Protein AF-A0A5C1ALD9-F1 (afdb_monomer_lite)

Structure (mmCIF, N/CA/C/O backbone):
data_AF-A0A5C1ALD9-F1
#
_entry.id   AF-A0A5C1ALD9-F1
#
loop_
_atom_site.group_PDB
_atom_site.id
_atom_site.type_symbol
_atom_site.label_atom_id
_atom_site.label_alt_id
_atom_site.label_comp_id
_atom_site.label_asym_id
_atom_site.label_entity_id
_atom_site.label_seq_id
_atom_site.pdbx_PDB_ins_code
_atom_site.Cartn_x
_atom_site.Cartn_y
_atom_site.Cartn_z
_atom_site.occupancy
_atom_site.B_iso_or_equiv
_atom_site.auth_seq_id
_atom_site.auth_comp_id
_atom_site.auth_asym_id
_atom_site.auth_atom_id
_atom_site.pdbx_PDB_model_num
ATOM 1 N N . MET A 1 1 ? -20.451 -6.831 12.110 1.00 74.75 1 MET A N 1
ATOM 2 C CA . MET A 1 1 ? -19.149 -7.097 11.458 1.00 74.75 1 MET A CA 1
ATOM 3 C C . MET A 1 1 ? -18.166 -7.461 12.556 1.00 74.75 1 MET A C 1
ATOM 5 O O . MET A 1 1 ? -18.000 -6.665 13.473 1.00 74.75 1 MET A O 1
ATOM 9 N N . TRP A 1 2 ? -17.534 -8.634 12.475 1.00 88.25 2 TRP A N 1
ATOM 10 C CA . TRP A 1 2 ? -16.688 -9.186 13.545 1.00 88.25 2 TRP A CA 1
ATOM 11 C C . TRP A 1 2 ? -15.602 -8.210 14.039 1.00 88.25 2 TRP A C 1
ATOM 13 O O . TRP A 1 2 ? -15.438 -8.021 15.240 1.00 88.25 2 TRP A O 1
ATOM 23 N N . LEU A 1 3 ? -14.931 -7.487 13.134 1.00 84.12 3 LEU A N 1
ATOM 24 C CA . LEU A 1 3 ? -13.919 -6.474 13.484 1.00 84.12 3 LEU A CA 1
ATOM 25 C C . LEU A 1 3 ? -14.458 -5.349 14.389 1.00 84.12 3 LEU A C 1
ATOM 27 O O . LEU A 1 3 ? -13.748 -4.864 15.267 1.00 84.12 3 LEU A O 1
ATOM 31 N N . THR A 1 4 ? -15.717 -4.941 14.214 1.00 85.69 4 THR A N 1
ATOM 32 C CA . THR A 1 4 ? -16.352 -3.903 15.043 1.00 85.69 4 THR A CA 1
ATOM 33 C C . THR A 1 4 ? -16.654 -4.408 16.453 1.00 85.69 4 THR A C 1
ATOM 35 O O . THR A 1 4 ? -16.575 -3.639 17.409 1.00 85.69 4 THR A O 1
ATOM 38 N N . GLU A 1 5 ? -16.974 -5.695 16.593 1.00 88.62 5 GLU A N 1
ATOM 39 C CA . GLU A 1 5 ? -17.169 -6.349 17.891 1.00 88.62 5 GLU A CA 1
ATOM 40 C C . GLU A 1 5 ? -15.833 -6.494 18.620 1.00 88.62 5 GLU A C 1
ATOM 42 O O . GLU A 1 5 ? -15.718 -6.092 19.776 1.00 88.62 5 GLU A O 1
ATOM 47 N N . GLN A 1 6 ? -14.787 -6.940 17.917 1.00 86.81 6 GLN A N 1
ATOM 48 C CA . GLN A 1 6 ? -13.441 -7.044 18.486 1.00 86.81 6 GLN A CA 1
ATOM 49 C C . GLN A 1 6 ? -12.882 -5.692 18.925 1.00 86.81 6 GLN A C 1
ATOM 51 O O . GLN A 1 6 ? -12.197 -5.620 19.939 1.00 86.81 6 GLN A O 1
ATOM 56 N N . ARG A 1 7 ? -13.229 -4.597 18.238 1.00 83.81 7 ARG A N 1
ATOM 57 C CA . ARG A 1 7 ? -12.825 -3.241 18.643 1.00 83.81 7 ARG A CA 1
ATOM 58 C C . ARG A 1 7 ? -13.325 -2.859 20.041 1.00 83.81 7 ARG A C 1
ATOM 60 O O . ARG A 1 7 ? -12.681 -2.055 20.703 1.00 83.81 7 ARG A O 1
ATOM 67 N N . ARG A 1 8 ? -14.462 -3.407 20.486 1.00 82.69 8 ARG A N 1
ATOM 68 C CA . ARG A 1 8 ? -15.028 -3.132 21.820 1.00 82.69 8 ARG A CA 1
ATOM 69 C C . ARG A 1 8 ? -14.350 -3.937 22.926 1.00 82.69 8 ARG A C 1
ATOM 71 O O . ARG A 1 8 ? -14.363 -3.508 24.072 1.00 82.69 8 ARG A O 1
ATOM 78 N N . VAL A 1 9 ? -13.796 -5.097 22.580 1.00 86.00 9 VAL A N 1
ATOM 79 C CA . VAL A 1 9 ? -13.182 -6.043 23.524 1.00 86.00 9 VAL A CA 1
ATOM 80 C C . VAL A 1 9 ? -11.663 -5.857 23.596 1.00 86.00 9 VAL A C 1
ATOM 82 O O . VAL A 1 9 ? -11.051 -6.096 24.633 1.00 86.00 9 VAL A O 1
ATOM 85 N N . ALA A 1 10 ? -11.040 -5.413 22.504 1.00 83.69 10 ALA A N 1
ATOM 86 C CA . ALA A 1 10 ? -9.604 -5.215 22.426 1.00 83.69 10 ALA A CA 1
ATOM 87 C C . ALA A 1 10 ? -9.149 -4.009 23.258 1.00 83.69 10 ALA A C 1
ATOM 89 O O . ALA A 1 10 ? -9.711 -2.918 23.164 1.00 83.69 10 ALA A O 1
ATOM 90 N N . LEU A 1 11 ? -8.061 -4.186 24.010 1.00 85.62 11 LEU A N 1
ATOM 91 C CA . LEU A 1 11 ? -7.397 -3.088 24.704 1.00 85.62 11 LEU A CA 1
ATOM 92 C C . LEU A 1 11 ? -6.820 -2.096 23.670 1.00 85.62 11 LEU A C 1
ATOM 94 O O . LEU A 1 11 ? -5.928 -2.496 22.915 1.00 85.62 11 LEU A O 1
ATOM 98 N N . PRO A 1 12 ? -7.251 -0.817 23.634 1.00 78.06 12 PRO A N 1
ATOM 99 C CA . PRO A 1 12 ? -6.868 0.121 22.572 1.00 78.06 12 PRO A CA 1
ATOM 100 C C . PRO A 1 12 ? -5.359 0.365 22.457 1.00 78.06 12 PRO A C 1
ATOM 102 O O . PRO A 1 12 ? -4.851 0.606 21.365 1.00 78.06 12 PRO A O 1
ATOM 105 N N . SER A 1 13 ? -4.636 0.289 23.575 1.00 84.00 13 SER A N 1
ATOM 106 C CA . SER A 1 13 ? -3.188 0.501 23.632 1.00 84.00 13 SER A CA 1
ATOM 107 C C . SER A 1 13 ? -2.366 -0.727 23.229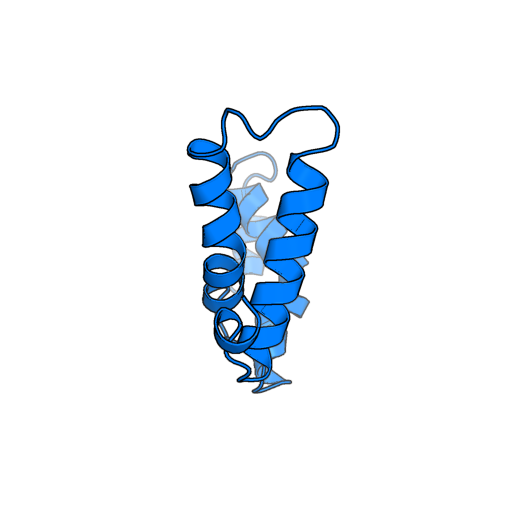 1.00 84.00 13 SER A C 1
ATOM 109 O O . SER A 1 13 ? -1.194 -0.579 22.888 1.00 84.00 13 SER A O 1
ATOM 111 N N . GLY A 1 14 ? -2.952 -1.928 23.228 1.00 89.31 14 GLY A N 1
ATOM 112 C CA . GLY A 1 14 ? -2.259 -3.155 22.836 1.00 89.31 14 GLY A CA 1
ATOM 113 C C . GLY A 1 14 ? -2.084 -3.275 21.319 1.00 89.31 14 GLY A C 1
ATOM 114 O O . GLY A 1 14 ? -2.885 -2.744 20.552 1.00 89.31 14 GLY A O 1
ATOM 115 N N . LEU A 1 15 ? -1.078 -4.041 20.877 1.00 90.38 15 LEU A N 1
ATOM 116 C CA . LEU A 1 15 ? -0.806 -4.297 19.450 1.00 90.38 15 LEU A CA 1
ATOM 117 C C . LEU A 1 15 ? -2.054 -4.779 18.690 1.00 90.38 15 LEU A C 1
ATOM 119 O O . LEU A 1 15 ? -2.334 -4.317 17.587 1.00 90.38 15 LEU A O 1
ATOM 123 N N . PHE A 1 16 ? -2.843 -5.662 19.310 1.00 90.56 16 PHE A N 1
ATOM 124 C CA . PHE A 1 16 ? -4.094 -6.150 18.735 1.00 90.56 16 PHE A CA 1
ATOM 125 C C . PHE A 1 16 ? -5.152 -5.042 18.596 1.00 90.56 16 PHE A C 1
ATOM 127 O O . PHE A 1 16 ? -5.757 -4.905 17.536 1.00 90.56 16 PHE A O 1
ATOM 134 N N . GLY A 1 17 ? -5.347 -4.207 19.622 1.00 90.25 17 GLY A N 1
ATOM 135 C CA . GLY A 1 17 ? -6.311 -3.102 19.571 1.00 90.25 17 GLY A CA 1
ATOM 136 C C . GLY A 1 17 ? -5.940 -2.030 18.550 1.00 90.25 17 GLY A C 1
ATOM 137 O O . GLY A 1 17 ? -6.818 -1.523 17.845 1.00 90.25 17 GLY A O 1
ATOM 138 N N . GLN A 1 18 ? -4.646 -1.745 18.396 1.00 91.62 18 GLN A N 1
ATOM 139 C CA . GLN A 1 18 ? -4.137 -0.861 17.348 1.00 91.62 18 GLN A CA 1
ATOM 140 C C . GLN A 1 18 ? -4.394 -1.441 15.951 1.00 91.62 18 GLN A C 1
ATOM 142 O O . GLN A 1 18 ? -4.918 -0.738 15.087 1.00 91.62 18 GLN A O 1
ATOM 147 N N . ALA A 1 19 ? -4.106 -2.729 15.738 1.00 90.56 19 ALA A N 1
ATOM 148 C CA . ALA A 1 19 ? -4.360 -3.402 14.465 1.00 90.56 19 ALA A CA 1
ATOM 149 C C . ALA A 1 19 ? -5.856 -3.416 14.105 1.00 90.56 19 ALA A C 1
ATOM 151 O O . ALA A 1 19 ? -6.221 -3.054 12.987 1.00 90.56 19 ALA A O 1
ATOM 152 N N . VAL A 1 20 ? -6.729 -3.755 15.060 1.00 91.62 20 VAL A N 1
ATOM 153 C CA . VAL A 1 20 ? -8.189 -3.744 14.869 1.00 91.62 20 VAL A CA 1
ATOM 154 C C . VAL A 1 20 ? -8.688 -2.335 14.553 1.00 91.62 20 VAL A C 1
ATOM 156 O O . VAL A 1 20 ? -9.465 -2.150 13.619 1.00 91.62 20 VAL A O 1
ATOM 159 N N . THR A 1 21 ? -8.219 -1.325 15.288 1.00 90.62 21 THR A N 1
ATOM 160 C CA . THR A 1 21 ? -8.601 0.074 15.050 1.00 90.62 21 THR A CA 1
ATOM 161 C C . THR A 1 21 ? -8.152 0.542 13.669 1.00 90.62 21 THR A C 1
ATOM 163 O O . THR A 1 21 ? -8.936 1.152 12.946 1.00 90.62 21 THR A O 1
ATOM 166 N N . SER A 1 22 ? -6.924 0.209 13.273 1.00 90.94 22 SER A N 1
ATOM 167 C CA . SER A 1 22 ? -6.393 0.522 11.947 1.00 90.94 22 SER A CA 1
ATOM 168 C C . SER A 1 22 ? -7.217 -0.138 10.837 1.00 90.94 22 SER A C 1
ATOM 170 O O . SER A 1 22 ? -7.668 0.549 9.924 1.00 90.94 22 SER A O 1
ATOM 172 N N . ALA A 1 23 ? -7.507 -1.437 10.952 1.00 90.19 23 ALA A N 1
ATOM 173 C CA . ALA A 1 23 ? -8.315 -2.168 9.976 1.00 90.19 23 ALA A CA 1
ATOM 174 C C . ALA A 1 23 ? 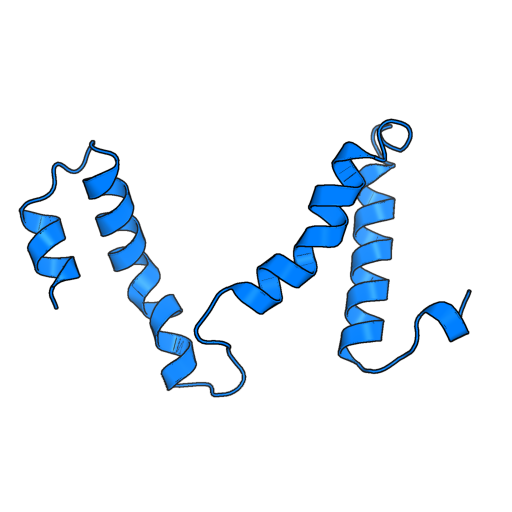-9.736 -1.596 9.842 1.00 90.19 23 ALA A C 1
ATOM 176 O O . ALA A 1 23 ? -10.241 -1.452 8.732 1.00 90.19 23 ALA A O 1
ATOM 177 N N . VAL A 1 24 ? -10.368 -1.216 10.959 1.00 91.75 24 VAL A N 1
ATOM 178 C CA . VAL A 1 24 ? -11.688 -0.565 10.951 1.00 91.75 24 VAL A CA 1
ATOM 179 C C . VAL A 1 24 ? -11.624 0.811 10.283 1.00 91.75 24 VAL A C 1
ATOM 181 O O . VAL A 1 24 ? -12.481 1.125 9.463 1.00 91.75 24 VAL A O 1
ATOM 184 N N . ASN A 1 25 ? -10.607 1.621 10.587 1.00 92.25 25 ASN A N 1
ATOM 185 C CA . ASN A 1 25 ? -10.444 2.949 9.987 1.00 92.25 25 ASN A CA 1
ATOM 186 C C . ASN A 1 25 ? -10.155 2.877 8.478 1.00 92.25 25 ASN A C 1
ATOM 188 O O . ASN A 1 25 ? -10.584 3.749 7.727 1.00 92.25 25 ASN A O 1
ATOM 192 N N . GLN A 1 26 ? -9.445 1.841 8.030 1.00 91.06 26 GLN A N 1
ATOM 193 C CA . GLN A 1 26 ? -9.106 1.621 6.621 1.00 91.06 26 GLN A CA 1
ATOM 194 C C . GLN A 1 26 ? -10.173 0.837 5.850 1.00 91.06 26 GLN A C 1
ATOM 196 O O . GLN A 1 26 ? -10.047 0.677 4.637 1.00 91.06 26 GLN A O 1
ATOM 201 N N . TRP A 1 27 ? -11.235 0.372 6.515 1.00 91.88 27 TRP A N 1
ATOM 202 C CA . TRP A 1 27 ? -12.281 -0.443 5.901 1.00 91.88 27 TRP A CA 1
ATOM 203 C C . TRP A 1 27 ? -12.851 0.139 4.594 1.00 91.88 27 TRP A C 1
ATOM 205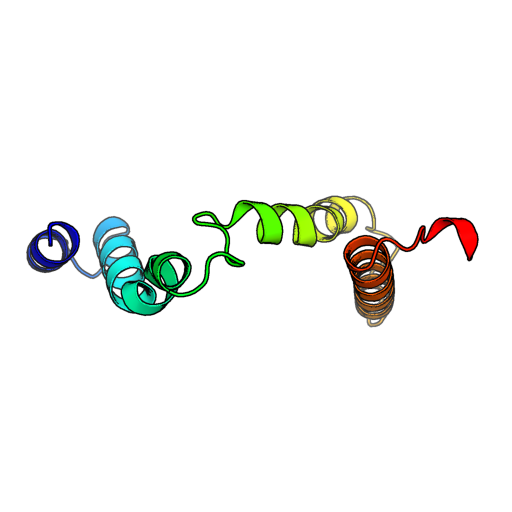 O O . TRP A 1 27 ? -12.941 -0.621 3.631 1.00 91.88 27 TRP A O 1
ATOM 215 N N . PRO A 1 28 ? -13.139 1.457 4.479 1.00 90.25 28 PRO A N 1
ATOM 216 C CA . PRO A 1 28 ? -13.617 2.043 3.221 1.00 90.25 28 PRO A CA 1
ATOM 217 C C . PRO A 1 28 ? -12.642 1.880 2.046 1.00 90.25 28 PRO A C 1
ATOM 219 O O . PRO A 1 28 ? -13.062 1.791 0.897 1.00 90.25 28 PRO A O 1
ATOM 222 N N . THR A 1 29 ? -11.337 1.828 2.318 1.00 88.94 29 THR A N 1
ATOM 223 C CA . THR A 1 29 ? -10.305 1.581 1.303 1.00 88.94 29 THR A CA 1
ATOM 224 C C . THR A 1 29 ? -10.204 0.093 0.979 1.00 88.94 29 THR A C 1
ATOM 226 O O . THR A 1 29 ? -10.102 -0.271 -0.189 1.00 88.94 29 THR A O 1
ATOM 229 N N . LEU A 1 30 ? -10.275 -0.766 2.001 1.00 88.19 30 LEU A N 1
ATOM 230 C CA . LEU A 1 30 ? -10.145 -2.220 1.860 1.00 88.19 30 LEU A CA 1
ATOM 231 C C . LEU A 1 30 ? -11.272 -2.851 1.042 1.00 88.19 30 LEU A C 1
ATOM 233 O O . LEU A 1 30 ? -11.041 -3.870 0.409 1.00 88.19 30 LEU A O 1
ATOM 237 N N . VAL A 1 31 ? -12.474 -2.270 1.038 1.00 92.06 31 VAL A N 1
ATOM 238 C CA . VAL A 1 31 ? -13.617 -2.795 0.267 1.00 92.06 31 VAL A CA 1
ATOM 239 C C . VAL A 1 31 ? -13.734 -2.208 -1.136 1.00 92.06 31 VAL A C 1
ATOM 241 O O . VAL A 1 31 ? -14.557 -2.667 -1.917 1.00 92.06 31 VAL A O 1
ATOM 244 N N . ARG A 1 32 ? -12.899 -1.227 -1.494 1.00 90.56 32 ARG A N 1
ATOM 245 C CA . ARG A 1 32 ? -13.027 -0.472 -2.749 1.00 90.56 32 ARG A CA 1
ATOM 246 C C . ARG A 1 32 ? -12.806 -1.315 -4.008 1.00 90.56 32 ARG A C 1
ATOM 248 O O . ARG A 1 32 ? -13.274 -0.943 -5.078 1.00 90.56 32 ARG A O 1
ATOM 255 N N . TYR A 1 33 ? -12.138 -2.463 -3.883 1.00 89.06 33 TYR A N 1
ATOM 256 C CA . TYR A 1 33 ? -12.015 -3.435 -4.976 1.00 89.06 33 TYR A CA 1
ATOM 257 C C . TYR A 1 33 ? -13.360 -4.061 -5.379 1.00 89.06 33 TYR A C 1
ATOM 259 O O . TYR A 1 33 ? -13.481 -4.574 -6.487 1.00 89.06 33 TYR A O 1
ATOM 267 N N . LEU A 1 34 ? -14.368 -4.025 -4.498 1.00 91.50 34 LEU A N 1
ATOM 268 C CA . LEU A 1 34 ? -15.723 -4.475 -4.823 1.00 91.50 34 LEU A CA 1
ATOM 269 C C . LEU A 1 34 ? -16.413 -3.520 -5.804 1.00 91.50 34 LEU A C 1
ATOM 271 O O . LEU A 1 34 ? -17.235 -3.964 -6.601 1.00 91.50 34 LEU A O 1
ATOM 275 N N . ASP A 1 35 ? -16.053 -2.234 -5.764 1.00 93.00 35 ASP A N 1
ATOM 276 C CA . ASP A 1 35 ? -16.618 -1.197 -6.631 1.00 93.00 35 ASP A CA 1
ATOM 277 C C . ASP A 1 35 ? -15.823 -1.031 -7.938 1.00 93.00 35 ASP A C 1
ATOM 279 O O . ASP A 1 35 ? -16.384 -0.674 -8.974 1.00 93.00 35 ASP A O 1
ATOM 283 N N . ASP A 1 36 ? -14.509 -1.286 -7.908 1.00 90.19 36 ASP A N 1
ATOM 284 C CA . ASP A 1 36 ? -13.615 -1.169 -9.063 1.00 90.19 36 ASP A CA 1
ATOM 285 C C . ASP A 1 36 ? -12.794 -2.451 -9.270 1.00 90.19 36 ASP A C 1
ATOM 287 O O . ASP A 1 36 ? -11.795 -2.694 -8.592 1.00 90.19 36 ASP A O 1
ATOM 291 N N . HIS A 1 37 ? -13.176 -3.232 -10.285 1.00 85.75 37 HIS A N 1
ATOM 292 C CA . HIS A 1 37 ? -12.506 -4.477 -10.684 1.00 85.75 37 HIS A CA 1
ATOM 293 C C . HIS A 1 37 ? -11.035 -4.301 -11.101 1.00 85.75 37 HIS A C 1
ATOM 295 O O . HIS A 1 37 ? -10.310 -5.285 -11.242 1.00 85.75 37 HIS A O 1
ATOM 301 N N . ARG A 1 38 ? -10.581 -3.065 -11.347 1.00 86.88 38 ARG A N 1
ATOM 302 C CA . ARG A 1 38 ? -9.182 -2.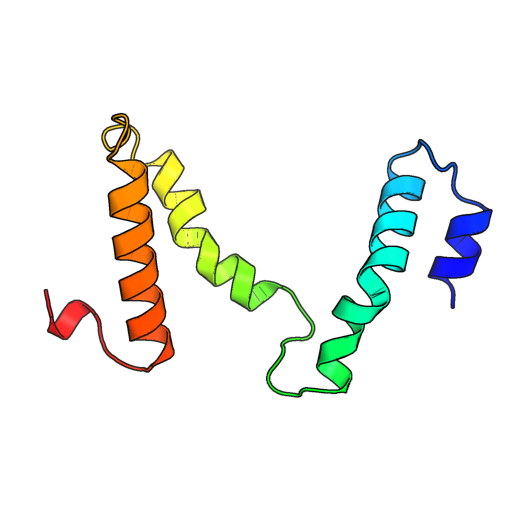766 -11.684 1.00 86.88 38 ARG A CA 1
ATOM 303 C C . ARG A 1 38 ? -8.279 -2.798 -10.454 1.00 86.88 38 ARG A C 1
ATOM 305 O O . ARG A 1 38 ? -7.056 -2.839 -10.607 1.00 86.88 38 ARG A O 1
ATOM 312 N N . LEU A 1 39 ? -8.854 -2.732 -9.254 1.00 85.81 39 LEU A N 1
ATOM 313 C CA . LEU A 1 39 ? -8.127 -2.821 -7.997 1.00 85.81 39 LEU A CA 1
ATOM 314 C C . LEU A 1 39 ? -7.983 -4.286 -7.586 1.00 85.81 39 LEU A C 1
ATOM 316 O O . LEU A 1 39 ? -8.931 -5.065 -7.632 1.00 85.81 39 LEU A O 1
ATOM 320 N N . ALA A 1 40 ? -6.778 -4.661 -7.165 1.00 86.38 40 ALA A N 1
ATOM 321 C CA . ALA A 1 40 ? -6.552 -5.967 -6.567 1.00 86.38 40 ALA A CA 1
ATOM 322 C C . ALA A 1 40 ? -7.134 -6.007 -5.145 1.00 86.38 40 ALA A C 1
ATOM 324 O O . ALA A 1 40 ? -7.113 -5.005 -4.429 1.00 86.38 40 ALA A O 1
ATOM 325 N N . ILE A 1 41 ? -7.615 -7.183 -4.733 1.00 88.88 41 ILE A N 1
ATOM 326 C CA . ILE A 1 41 ? -8.066 -7.444 -3.356 1.00 88.88 41 IL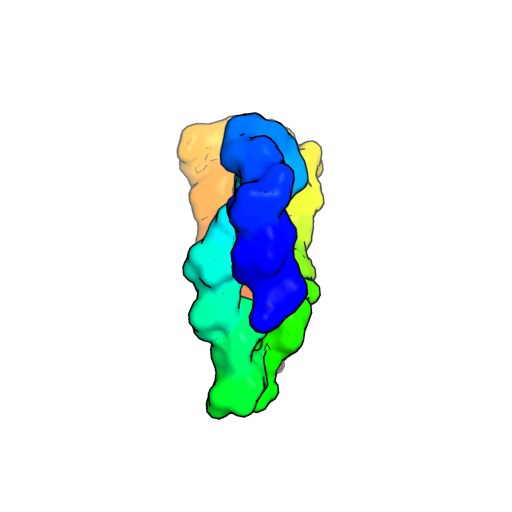E A CA 1
ATOM 327 C C . ILE A 1 41 ? -6.916 -7.357 -2.342 1.00 88.88 41 ILE A C 1
ATOM 329 O O . ILE A 1 41 ? -7.133 -7.086 -1.163 1.00 88.88 41 ILE A O 1
ATOM 333 N N . ASP A 1 42 ? -5.689 -7.597 -2.803 1.00 88.12 42 ASP A N 1
ATOM 334 C CA . ASP A 1 42 ? -4.484 -7.582 -1.992 1.00 88.12 42 ASP A CA 1
ATOM 335 C C . ASP A 1 42 ? -3.555 -6.414 -2.357 1.00 88.12 42 ASP A C 1
ATOM 337 O O . ASP A 1 42 ? -3.681 -5.749 -3.388 1.00 88.12 42 ASP A O 1
ATOM 341 N N . ASN A 1 43 ? -2.575 -6.178 -1.488 1.00 86.12 43 ASN A N 1
ATOM 342 C CA . ASN A 1 43 ? -1.525 -5.185 -1.700 1.00 86.12 43 ASN A CA 1
ATOM 343 C C . ASN A 1 43 ? -0.361 -5.719 -2.564 1.00 86.12 43 ASN A C 1
ATOM 345 O O . ASN A 1 43 ? 0.653 -5.044 -2.753 1.00 86.12 43 ASN A O 1
ATOM 349 N N . GLY A 1 44 ? -0.478 -6.936 -3.103 1.00 90.44 44 GLY A N 1
ATOM 350 C CA . GLY A 1 44 ? 0.603 -7.635 -3.789 1.00 90.44 44 GLY A CA 1
ATOM 351 C C . GLY A 1 44 ? 1.196 -6.850 -4.965 1.00 90.44 44 GLY A C 1
ATOM 352 O O . GLY A 1 44 ? 2.423 -6.767 -5.071 1.00 90.44 44 GLY A O 1
ATOM 353 N N . PRO A 1 45 ? 0.386 -6.240 -5.854 1.00 86.56 45 PRO A N 1
ATOM 354 C CA . PRO A 1 45 ? 0.898 -5.398 -6.932 1.00 86.56 45 PRO A CA 1
ATOM 355 C C . PRO A 1 45 ? 1.733 -4.213 -6.437 1.00 86.56 45 PRO A C 1
ATOM 357 O O . PRO A 1 45 ? 2.788 -3.939 -7.012 1.00 86.56 45 PRO A O 1
ATOM 360 N N . ALA A 1 46 ? 1.305 -3.536 -5.369 1.00 86.31 46 ALA A N 1
ATOM 361 C CA . ALA A 1 46 ? 2.036 -2.393 -4.830 1.00 86.31 46 ALA A CA 1
ATOM 362 C C . ALA A 1 46 ? 3.334 -2.840 -4.142 1.00 86.31 46 ALA A C 1
ATOM 364 O O . ALA A 1 46 ? 4.390 -2.257 -4.380 1.00 86.31 46 ALA A O 1
ATOM 365 N N . GLU A 1 47 ? 3.301 -3.928 -3.367 1.00 88.06 47 GLU A N 1
ATOM 366 C CA . GLU A 1 47 ? 4.496 -4.500 -2.736 1.00 88.06 47 GLU A CA 1
ATOM 367 C C . GLU A 1 47 ? 5.534 -4.935 -3.770 1.00 88.06 47 GLU A C 1
ATOM 369 O O . GLU A 1 47 ? 6.720 -4.618 -3.644 1.00 88.06 47 GLU A O 1
ATOM 374 N N . ARG A 1 48 ? 5.095 -5.600 -4.846 1.00 88.44 48 ARG A N 1
ATOM 375 C CA . ARG A 1 48 ? 5.972 -5.957 -5.969 1.00 88.44 48 ARG A CA 1
ATOM 376 C C . ARG A 1 48 ? 6.550 -4.723 -6.656 1.00 88.44 48 ARG A C 1
ATOM 378 O O . ARG A 1 48 ? 7.713 -4.767 -7.050 1.00 88.44 48 ARG A O 1
ATOM 385 N N . ALA A 1 49 ? 5.782 -3.639 -6.771 1.00 85.94 49 ALA A N 1
ATOM 386 C CA . ALA A 1 49 ? 6.251 -2.391 -7.366 1.00 85.94 49 ALA A CA 1
ATOM 387 C C . ALA A 1 49 ? 7.331 -1.697 -6.515 1.00 85.94 49 ALA A C 1
ATOM 389 O O . ALA A 1 49 ? 8.294 -1.182 -7.078 1.00 85.94 49 ALA A O 1
ATOM 390 N N . ILE A 1 50 ? 7.229 -1.724 -5.178 1.00 85.94 50 ILE A N 1
ATOM 391 C CA . ILE A 1 50 ? 8.239 -1.107 -4.291 1.00 85.94 50 ILE A CA 1
ATOM 392 C C . ILE A 1 50 ? 9.440 -2.020 -4.006 1.00 85.94 50 ILE A C 1
ATOM 394 O O . ILE A 1 50 ? 10.498 -1.548 -3.587 1.00 85.94 50 ILE A O 1
ATOM 398 N N . ARG A 1 51 ? 9.308 -3.335 -4.220 1.00 87.38 51 ARG A N 1
ATOM 399 C CA . ARG A 1 51 ? 10.348 -4.327 -3.904 1.00 87.38 51 ARG A CA 1
ATOM 400 C C . ARG A 1 51 ? 11.724 -4.020 -4.519 1.00 87.38 51 ARG A C 1
ATOM 402 O O . ARG A 1 51 ? 12.708 -4.177 -3.794 1.00 87.38 51 ARG A O 1
ATOM 409 N N . PRO A 1 52 ? 11.850 -3.562 -5.782 1.00 84.88 52 PRO A N 1
ATOM 410 C CA . PRO A 1 52 ? 13.140 -3.177 -6.354 1.00 84.88 52 PRO A CA 1
ATOM 411 C C . PRO A 1 52 ? 13.839 -2.068 -5.565 1.00 84.88 52 PRO A C 1
ATOM 413 O O . PRO A 1 52 ? 15.050 -2.133 -5.380 1.00 84.88 52 PRO A O 1
ATOM 416 N N . LEU A 1 53 ? 13.085 -1.097 -5.037 1.00 82.94 53 LEU A N 1
ATOM 417 C CA . LEU A 1 53 ? 13.628 -0.036 -4.191 1.00 82.94 53 LEU A CA 1
ATOM 418 C C . LEU A 1 53 ? 14.082 -0.589 -2.835 1.00 82.94 53 LEU A C 1
ATOM 420 O O . LEU A 1 53 ? 15.182 -0.282 -2.382 1.00 82.94 53 LEU A O 1
ATOM 424 N N . ALA A 1 54 ? 13.264 -1.431 -2.197 1.00 83.56 54 ALA A N 1
ATOM 425 C CA . ALA A 1 54 ? 13.588 -2.019 -0.896 1.00 83.56 54 ALA A CA 1
ATOM 426 C C . ALA A 1 54 ? 14.850 -2.902 -0.948 1.00 83.56 54 ALA A C 1
ATOM 428 O O . ALA A 1 54 ? 15.711 -2.800 -0.073 1.00 83.56 54 ALA A O 1
ATOM 429 N N . VAL A 1 55 ? 14.977 -3.735 -1.987 1.00 84.88 55 VAL A N 1
ATOM 430 C CA . VAL A 1 55 ? 16.158 -4.584 -2.218 1.00 84.88 55 VAL A CA 1
ATOM 431 C C . VAL A 1 55 ? 17.355 -3.740 -2.660 1.00 84.88 55 VAL A C 1
ATOM 433 O O . VAL A 1 55 ? 18.450 -3.897 -2.123 1.00 84.88 55 VAL A O 1
ATOM 436 N N . GLY A 1 56 ? 17.141 -2.811 -3.595 1.00 79.19 56 GLY A N 1
ATOM 437 C CA . GLY A 1 56 ? 18.171 -1.919 -4.118 1.00 79.19 56 GLY A CA 1
ATOM 438 C C . GLY A 1 56 ? 18.814 -1.067 -3.030 1.00 79.19 56 GLY A C 1
ATOM 439 O O . GLY A 1 56 ? 20.033 -1.013 -2.954 1.00 79.19 56 GLY A O 1
ATOM 440 N N . ARG A 1 57 ? 18.030 -0.507 -2.099 1.00 75.50 57 ARG A N 1
ATOM 441 C CA . ARG A 1 57 ? 18.541 0.310 -0.984 1.00 75.50 57 ARG A CA 1
ATOM 442 C C . ARG A 1 57 ? 19.582 -0.413 -0.125 1.00 75.50 57 ARG A C 1
ATOM 444 O O . ARG A 1 57 ? 20.506 0.224 0.364 1.00 75.50 57 ARG A O 1
ATOM 451 N N . ARG A 1 58 ? 19.454 -1.731 0.058 1.00 72.31 58 ARG A N 1
ATOM 452 C CA . ARG A 1 58 ? 20.445 -2.530 0.797 1.00 72.31 58 ARG A CA 1
ATOM 453 C C . ARG A 1 58 ? 21.745 -2.725 0.005 1.00 72.31 58 ARG A C 1
ATOM 455 O O . ARG A 1 58 ? 22.800 -2.853 0.612 1.00 72.31 58 ARG A O 1
ATOM 462 N N . ASN A 1 59 ? 21.667 -2.737 -1.324 1.00 76.12 59 ASN A N 1
ATOM 463 C CA . ASN A 1 59 ? 22.798 -2.997 -2.218 1.00 76.12 59 ASN A CA 1
ATOM 464 C C . ASN A 1 59 ? 23.480 -1.707 -2.713 1.00 76.12 59 ASN A C 1
ATOM 466 O O . ASN A 1 59 ? 24.651 -1.726 -3.079 1.00 76.12 59 ASN A O 1
ATOM 470 N N . TRP A 1 60 ? 22.774 -0.576 -2.713 1.00 75.31 60 TRP A N 1
ATOM 471 C CA . TRP A 1 60 ? 23.234 0.719 -3.220 1.00 75.31 60 TRP A CA 1
ATOM 472 C C . TRP A 1 60 ? 23.859 1.589 -2.130 1.00 75.31 60 TRP A C 1
ATOM 474 O O . TRP A 1 60 ? 23.589 2.784 -2.033 1.00 75.31 60 TRP A O 1
ATOM 484 N N . VAL A 1 61 ? 24.722 0.991 -1.312 1.00 69.19 61 VAL A N 1
ATOM 485 C CA . VAL A 1 61 ? 25.373 1.668 -0.177 1.00 69.19 61 VAL A CA 1
ATOM 486 C C . VAL A 1 61 ? 26.252 2.847 -0.626 1.00 69.19 61 VAL A C 1
ATOM 488 O O . VAL A 1 61 ? 26.451 3.787 0.133 1.00 69.19 61 VAL A O 1
ATOM 491 N N . PHE A 1 62 ? 26.720 2.830 -1.881 1.00 67.75 62 PHE A N 1
ATOM 492 C CA . PHE A 1 62 ? 27.540 3.886 -2.491 1.00 67.75 62 PHE A CA 1
ATOM 493 C C . PHE A 1 62 ? 26.735 4.969 -3.221 1.00 67.75 62 PHE A C 1
ATOM 495 O O . PHE A 1 62 ? 27.288 6.000 -3.587 1.00 67.75 62 PHE A O 1
ATOM 502 N N . VAL A 1 63 ? 25.433 4.756 -3.444 1.00 61.38 63 VAL A N 1
ATOM 503 C CA . VAL A 1 63 ? 24.565 5.716 -4.154 1.00 61.38 63 VAL A CA 1
ATOM 504 C C . VAL A 1 63 ? 23.964 6.746 -3.181 1.00 61.38 63 VAL A C 1
ATOM 506 O O . VAL A 1 63 ? 23.248 7.656 -3.582 1.00 61.38 63 VAL A O 1
ATOM 509 N N . CYS A 1 64 ? 24.290 6.657 -1.892 1.00 55.88 64 CYS A N 1
ATOM 510 C CA . CYS A 1 64 ? 23.802 7.552 -0.846 1.00 55.88 64 CYS A CA 1
ATOM 511 C C . CYS A 1 64 ? 24.786 8.700 -0.557 1.00 55.88 64 CYS A C 1
ATOM 513 O O . CYS A 1 64 ? 25.416 8.735 0.494 1.00 55.88 64 CYS A O 1
ATOM 515 N N . GLY A 1 65 ? 24.898 9.653 -1.483 1.00 63.88 65 GLY A N 1
ATOM 516 C CA . GLY A 1 65 ? 25.103 11.063 -1.117 1.00 63.88 65 GLY A CA 1
ATOM 517 C C . GLY A 1 65 ? 23.746 11.779 -1.036 1.00 63.88 65 GLY A C 1
ATOM 518 O O . GLY A 1 65 ? 22.745 11.198 -1.463 1.00 63.88 65 GLY A O 1
ATOM 519 N N . ASP A 1 66 ? 23.702 13.029 -0.559 1.00 63.00 66 ASP A N 1
ATOM 520 C CA . ASP A 1 66 ? 22.464 13.787 -0.259 1.00 63.00 66 ASP A CA 1
ATOM 521 C C . ASP A 1 66 ? 21.397 13.779 -1.379 1.00 63.00 66 ASP A C 1
ATOM 523 O O . ASP A 1 66 ? 20.204 13.857 -1.096 1.00 63.00 66 ASP A O 1
ATOM 527 N N . ASN A 1 67 ? 21.799 13.598 -2.647 1.00 64.19 67 ASN A N 1
ATOM 528 C CA . ASN A 1 67 ? 20.904 13.585 -3.814 1.00 64.19 67 ASN A CA 1
ATOM 529 C C . ASN A 1 67 ? 20.811 12.245 -4.572 1.00 64.19 67 ASN A C 1
ATOM 531 O O . ASN A 1 67 ? 19.985 12.107 -5.475 1.00 64.19 67 ASN A O 1
ATOM 535 N N . GLY A 1 68 ? 21.644 11.249 -4.259 1.00 69.50 68 GLY A N 1
ATOM 536 C CA . GLY A 1 68 ? 21.750 10.043 -5.093 1.00 69.50 68 GLY A CA 1
ATOM 537 C C . GLY A 1 68 ? 20.538 9.111 -4.983 1.00 69.50 68 GLY A C 1
ATOM 538 O O . GLY A 1 68 ? 20.110 8.527 -5.980 1.00 69.50 68 GLY A O 1
ATOM 539 N N . LEU A 1 69 ? 19.897 9.056 -3.810 1.00 75.06 69 LEU A N 1
ATOM 540 C CA . LEU A 1 69 ? 18.661 8.292 -3.619 1.00 75.06 69 LEU A CA 1
ATOM 541 C C . LEU A 1 69 ? 17.495 8.873 -4.435 1.00 75.06 69 LEU A C 1
ATOM 543 O O . LEU A 1 69 ? 16.717 8.118 -5.018 1.00 75.06 69 LEU A O 1
ATOM 547 N N . THR A 1 70 ? 17.397 10.202 -4.521 1.00 80.56 70 THR A N 1
ATOM 548 C CA . THR A 1 70 ? 16.343 10.897 -5.275 1.00 80.56 70 THR A CA 1
ATOM 549 C C . THR A 1 70 ? 16.416 10.556 -6.759 1.00 80.56 70 THR A C 1
ATOM 551 O O . THR A 1 70 ? 15.413 10.149 -7.345 1.00 80.56 70 THR A O 1
ATOM 554 N N . SER A 1 71 ? 17.608 10.630 -7.357 1.00 81.75 71 SER A N 1
ATOM 555 C CA . SER A 1 71 ? 17.816 10.286 -8.769 1.00 81.75 71 SER A CA 1
ATOM 556 C C . SER A 1 71 ? 17.436 8.835 -9.072 1.00 81.75 71 SER A C 1
ATOM 558 O O . SER A 1 71 ? 16.781 8.554 -10.075 1.00 81.75 71 SER A O 1
ATOM 560 N N . VAL A 1 72 ? 17.776 7.906 -8.176 1.00 82.00 72 VAL A N 1
ATOM 561 C CA . VAL A 1 72 ? 17.406 6.492 -8.324 1.00 82.00 72 VAL A CA 1
ATOM 562 C C . VAL A 1 72 ? 15.896 6.283 -8.232 1.00 82.00 72 VAL A C 1
ATOM 564 O O . VAL A 1 72 ? 15.337 5.536 -9.031 1.00 82.00 72 VAL A O 1
ATOM 567 N N . VAL A 1 73 ? 15.213 6.952 -7.300 1.00 83.50 73 VAL A N 1
ATOM 568 C CA . VAL A 1 73 ? 13.748 6.874 -7.181 1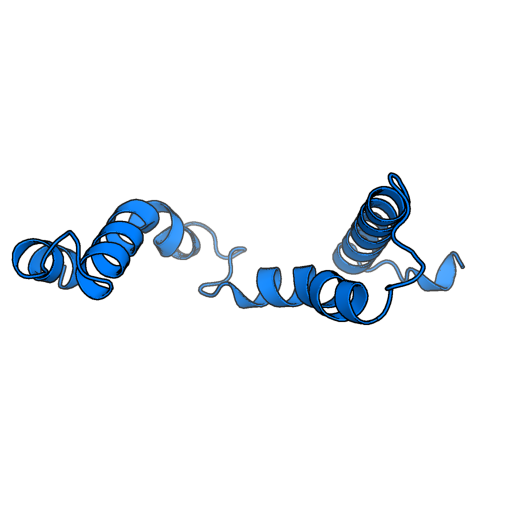.00 83.50 73 VAL A CA 1
ATOM 569 C C . VAL A 1 73 ? 13.062 7.399 -8.445 1.00 83.50 73 VAL A C 1
ATOM 571 O O . VAL A 1 73 ? 12.098 6.786 -8.909 1.00 83.50 73 VAL A O 1
ATOM 574 N N . VAL A 1 74 ? 13.575 8.480 -9.043 1.00 87.06 74 VAL A N 1
ATOM 575 C CA . VAL A 1 74 ? 13.066 9.013 -10.318 1.00 87.06 74 VAL A CA 1
ATOM 576 C C . VAL A 1 74 ? 13.239 7.988 -11.441 1.00 87.06 74 VAL A C 1
ATOM 578 O O . VAL A 1 74 ? 12.263 7.654 -12.112 1.00 87.06 74 VAL A O 1
ATOM 581 N N . LEU A 1 75 ? 14.439 7.424 -11.606 1.00 86.44 75 LEU A N 1
ATOM 582 C CA . LEU A 1 75 ? 14.710 6.410 -12.633 1.00 86.44 75 LEU A CA 1
ATOM 583 C C . LEU A 1 75 ? 13.824 5.169 -12.465 1.00 86.44 75 LEU A C 1
ATOM 585 O O . LEU A 1 75 ? 13.206 4.711 -13.426 1.00 86.44 75 LEU A O 1
ATOM 589 N N . LEU A 1 76 ? 13.697 4.654 -11.239 1.00 86.44 76 LEU A N 1
ATOM 590 C CA . LEU A 1 76 ? 12.822 3.517 -10.944 1.00 86.44 76 LEU A CA 1
ATOM 591 C C . LEU A 1 76 ? 11.354 3.823 -11.256 1.00 86.44 76 LEU A C 1
ATOM 593 O O . LEU A 1 76 ? 10.654 2.949 -11.763 1.00 86.44 76 LEU A O 1
ATOM 597 N N . SER A 1 77 ? 10.896 5.049 -10.994 1.00 87.50 77 SER A N 1
ATOM 598 C CA . SER A 1 77 ? 9.528 5.483 -11.303 1.00 87.50 77 SER A CA 1
ATOM 599 C C . SER A 1 77 ? 9.268 5.515 -12.811 1.00 87.50 77 SER A C 1
ATOM 601 O O . SER A 1 77 ? 8.226 5.035 -13.261 1.00 87.50 77 SER A O 1
ATOM 603 N N . ILE A 1 78 ? 10.227 6.008 -13.606 1.00 88.38 78 ILE A N 1
ATOM 604 C CA . ILE A 1 78 ? 10.139 6.009 -15.077 1.00 88.38 78 ILE A CA 1
ATOM 605 C C . ILE A 1 78 ? 10.094 4.573 -15.609 1.00 88.38 78 ILE A C 1
ATOM 607 O O . ILE A 1 78 ? 9.199 4.229 -16.379 1.00 88.38 78 ILE A O 1
ATOM 611 N N . VAL A 1 79 ? 11.006 3.709 -15.152 1.00 87.94 79 VAL A N 1
ATOM 612 C CA . VAL A 1 79 ? 11.059 2.295 -15.558 1.00 87.94 79 VAL A CA 1
ATOM 613 C C . VAL A 1 79 ? 9.773 1.558 -15.175 1.00 87.94 79 VAL A C 1
ATOM 615 O O . VAL A 1 79 ? 9.250 0.774 -15.968 1.00 87.94 79 VAL A O 1
ATOM 618 N N . ALA A 1 80 ? 9.238 1.806 -13.977 1.00 85.81 80 ALA A N 1
ATOM 619 C CA . ALA A 1 80 ? 7.974 1.226 -13.535 1.00 85.81 80 ALA A CA 1
ATOM 620 C C . ALA A 1 80 ? 6.795 1.694 -14.405 1.00 85.81 80 ALA A C 1
ATOM 622 O O . ALA A 1 80 ? 5.941 0.880 -14.753 1.00 85.81 80 ALA A O 1
ATOM 623 N N . SER A 1 81 ? 6.772 2.972 -14.797 1.00 87.75 81 SER A N 1
ATOM 624 C CA . SER A 1 81 ? 5.759 3.528 -15.701 1.00 87.75 81 SER A CA 1
ATOM 625 C C . SER A 1 81 ? 5.837 2.910 -17.101 1.00 87.75 81 SER A C 1
ATOM 627 O O . SER A 1 81 ? 4.831 2.418 -17.611 1.00 87.75 81 SER A O 1
ATOM 629 N N . ALA A 1 82 ? 7.037 2.830 -17.687 1.00 88.12 82 ALA A N 1
ATOM 630 C CA . ALA A 1 82 ? 7.262 2.200 -18.988 1.00 88.12 82 ALA A CA 1
ATOM 631 C C . ALA A 1 82 ? 6.773 0.742 -18.999 1.00 88.12 82 ALA A C 1
ATOM 633 O O . ALA A 1 82 ? 5.956 0.368 -19.841 1.00 88.12 82 ALA A O 1
ATOM 634 N N . LYS A 1 83 ? 7.160 -0.046 -17.984 1.00 85.06 83 LYS A N 1
ATOM 635 C CA . LYS A 1 83 ? 6.692 -1.431 -17.818 1.00 85.06 83 LYS A CA 1
ATOM 636 C C . LYS A 1 83 ? 5.175 -1.523 -17.668 1.00 85.06 83 LYS A C 1
ATOM 638 O O . LYS A 1 83 ? 4.562 -2.416 -18.244 1.00 85.06 83 LYS A O 1
ATOM 643 N N . ARG A 1 84 ? 4.554 -0.604 -16.919 1.00 84.75 84 ARG A N 1
ATOM 644 C CA . ARG A 1 84 ? 3.094 -0.556 -16.737 1.00 84.75 84 ARG A CA 1
ATOM 645 C C . ARG A 1 84 ? 2.350 -0.290 -18.048 1.00 84.75 84 ARG A C 1
ATOM 647 O O . ARG A 1 84 ? 1.236 -0.779 -18.209 1.00 84.75 84 ARG A O 1
ATOM 654 N N . HIS A 1 85 ? 2.957 0.455 -18.966 1.00 87.88 85 HIS A N 1
ATOM 655 C CA . HIS A 1 85 ? 2.406 0.748 -20.290 1.00 87.88 85 HIS A CA 1
ATOM 656 C C . HIS A 1 85 ? 2.799 -0.273 -21.370 1.00 87.88 85 HIS A C 1
ATOM 658 O O . HIS A 1 85 ? 2.416 -0.108 -22.523 1.00 87.88 85 HIS A O 1
ATOM 664 N N . GLY A 1 86 ? 3.521 -1.343 -21.015 1.00 87.69 86 GLY A N 1
ATOM 665 C CA . GLY A 1 86 ? 3.953 -2.372 -21.966 1.00 87.69 86 GLY A CA 1
ATOM 666 C C . GLY A 1 86 ? 5.138 -1.957 -22.841 1.00 87.69 86 GLY A C 1
ATOM 667 O O . GLY A 1 86 ? 5.443 -2.644 -23.812 1.00 87.69 86 GLY A O 1
ATOM 668 N N . HIS A 1 87 ? 5.817 -0.859 -22.506 1.00 86.62 87 HIS A N 1
ATOM 669 C CA . HIS A 1 87 ? 7.058 -0.464 -23.159 1.00 86.62 87 HIS A CA 1
ATOM 670 C C . HIS A 1 87 ? 8.233 -1.200 -22.521 1.00 86.62 87 HIS A C 1
ATOM 672 O O . HIS A 1 87 ? 8.333 -1.265 -21.292 1.00 86.62 87 HIS A O 1
ATOM 678 N N . ASP A 1 88 ? 9.131 -1.729 -23.351 1.00 82.06 88 ASP A N 1
ATOM 679 C CA . ASP A 1 88 ? 10.385 -2.311 -22.888 1.00 82.06 88 ASP A CA 1
ATOM 680 C C . ASP A 1 88 ? 11.380 -1.190 -22.549 1.00 82.06 88 ASP A C 1
ATOM 682 O O . ASP A 1 88 ? 11.827 -0.484 -23.455 1.00 82.06 88 ASP A O 1
ATOM 686 N N . PRO A 1 89 ? 11.754 -0.996 -21.271 1.00 78.50 89 PRO A N 1
ATOM 687 C CA . PRO A 1 89 ? 12.738 0.015 -20.901 1.00 78.50 89 PRO A CA 1
ATOM 688 C C . PRO A 1 89 ? 14.115 -0.252 -21.519 1.00 78.50 89 PRO A C 1
ATOM 690 O O . PRO A 1 89 ? 14.877 0.689 -21.709 1.00 78.50 89 PRO A O 1
ATOM 693 N N . TRP A 1 90 ? 14.433 -1.513 -21.840 1.00 77.56 90 TRP A N 1
ATOM 694 C CA . TRP A 1 90 ? 15.704 -1.879 -22.466 1.00 77.56 90 TRP A CA 1
ATOM 695 C C . TRP A 1 90 ? 15.809 -1.441 -23.920 1.00 77.56 90 TRP A C 1
ATOM 697 O O . TRP A 1 90 ? 16.917 -1.297 -24.417 1.00 77.56 90 TRP A O 1
ATOM 707 N N . ALA A 1 91 ? 14.689 -1.161 -24.589 1.00 79.31 91 ALA A N 1
ATOM 708 C CA . ALA A 1 91 ? 14.709 -0.621 -25.945 1.00 79.31 91 ALA A CA 1
ATOM 709 C C . ALA A 1 91 ? 15.269 0.817 -26.020 1.00 79.31 91 ALA A C 1
ATOM 711 O O . ALA A 1 91 ? 15.504 1.321 -27.115 1.00 79.31 91 ALA A O 1
ATOM 712 N N . TYR A 1 92 ? 15.453 1.480 -24.873 1.00 71.12 92 TYR A N 1
ATOM 713 C CA . TYR A 1 92 ? 15.869 2.882 -24.758 1.00 71.12 92 TYR A CA 1
ATOM 714 C C . TYR A 1 92 ? 17.181 3.074 -23.973 1.00 71.12 92 TYR A C 1
ATOM 716 O O . TYR A 1 92 ? 17.522 4.211 -23.642 1.00 71.12 92 TYR A O 1
ATOM 724 N N . LEU A 1 93 ? 17.879 1.982 -23.640 1.00 65.50 93 LEU A N 1
ATOM 725 C CA . LEU A 1 93 ? 19.187 1.967 -22.973 1.00 65.50 93 LEU A CA 1
ATOM 726 C C . LEU A 1 93 ? 20.291 1.648 -23.982 1.00 65.50 93 LEU A C 1
ATOM 728 O O . LEU A 1 93 ? 21.378 2.248 -23.839 1.00 65.50 93 LEU A O 1
#

Foldseek 3Di:
DVLVVVCVVDDCPDPSNVVSVVCVVCVVVLCCCVVPVVDDNDCVVVCVLCVCVVVVVVVPPVLDDPCSSVVVVVVSVVCSVCVVVVHDPVVVD

Sequence (93 aa):
MWLTEQRRVALPSGLFGQAVTSAVNQWPTLVRYLDDHRLAIDNGPAERAIRPLAVGRRNWVFVCGDNGLTSVVVLLSIVASAKRHGHDPWAYL

Organism: NCBI:txid2598579

Secondary structure (DSSP, 8-state):
-HHHHHHHHS-TTSHHHHHHHHHHHHHHHHTGGGT-TTS-SSSHHHHHHHHHHHHHHHH-TTS-STTHHHHHHHHHHHHHHHHHTT--GGGG-

Radius of gyration: 19.37 Å; chains: 1; bounding box: 47×23×51 Å

pLDDT: mean 83.76, std 7.95, range [55.88, 93.0]

InterPro domains:
  IPR004291 Transposase IS66, central domain [PF03050] (2-68)
  IPR052344 Transposase-related protein [PTHR33678] (2-93)